Protein AF-A0A0R2EPK4-F1 (afdb_monomer)

Solvent-accessible surface area (backbone atoms only — not comparable to full-atom values): 4059 Å² total; per-residue (Å²): 110,71,68,57,54,51,49,51,51,50,53,58,72,68,42,81,88,41,73,69,55,55,52,50,53,46,52,51,53,51,51,52,39,57,62,54,31,76,76,46,95,67,79,40,58,66,57,43,50,49,52,50,52,52,44,52,52,50,52,49,51,53,53,52,53,53,60,76,73,106

Organism: NCBI:txid1423804

Secondary structure (DSSP, 8-state):
-HHHHHHHHHHHHHS---HHHHHHHHHHHHHHHHHHHTTSSS-SHHHHHHHHHHHHHHHHHHHHHHHHT-

Foldseek 3Di:
DVVVVVVVVVVVVVPDPDPVVLVVVLVVQLVVLVVCLVVDPDDSVVSSVVSNVVSVVVSVVVVVVSVVVD

Mean predicted aligned error: 9.44 Å

pLDDT: mean 75.64, std 13.33, range [50.69, 90.94]

Structure (mmCIF, N/CA/C/O backbone):
data_AF-A0A0R2EPK4-F1
#
_entry.id   AF-A0A0R2EPK4-F1
#
loop_
_atom_site.group_PDB
_atom_site.id
_atom_site.type_symbol
_atom_site.label_atom_id
_atom_site.label_alt_id
_atom_site.label_comp_id
_atom_site.label_asym_id
_atom_site.label_entity_id
_atom_site.label_seq_id
_atom_site.pdbx_PDB_ins_code
_atom_site.Cartn_x
_atom_site.Cartn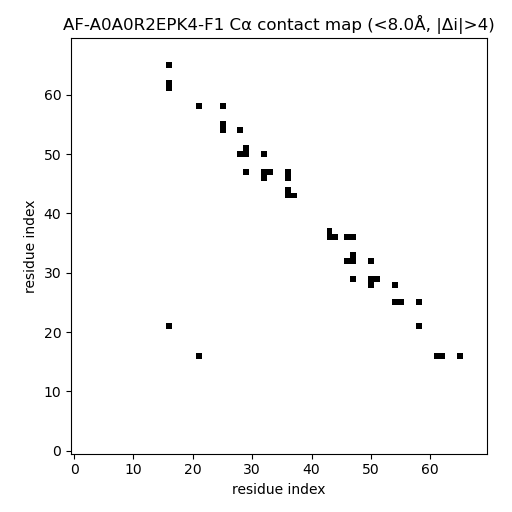_y
_atom_site.Cartn_z
_atom_site.occupancy
_atom_site.B_iso_or_equiv
_atom_site.auth_seq_id
_atom_site.auth_comp_id
_atom_site.auth_asym_id
_atom_site.auth_atom_id
_atom_site.pdbx_PDB_model_num
ATOM 1 N N . MET A 1 1 ? -30.247 -1.818 -5.893 1.00 50.69 1 MET A N 1
ATOM 2 C CA . MET A 1 1 ? -28.781 -2.022 -5.997 1.00 50.69 1 MET A CA 1
ATOM 3 C C . MET A 1 1 ? -27.980 -0.923 -5.293 1.00 50.69 1 MET A C 1
ATOM 5 O O . MET A 1 1 ? -27.165 -1.249 -4.445 1.00 50.69 1 MET A O 1
ATOM 9 N N . PHE A 1 2 ? -28.265 0.363 -5.541 1.00 51.34 2 PHE A N 1
ATOM 10 C CA . PHE A 1 2 ? -27.546 1.495 -4.923 1.00 51.34 2 PHE A CA 1
ATOM 11 C C . PHE A 1 2 ? -27.647 1.560 -3.382 1.00 51.34 2 PHE A C 1
ATOM 13 O O . PHE A 1 2 ? -26.646 1.774 -2.707 1.00 51.34 2 PHE A O 1
ATOM 20 N N . ASN A 1 3 ? -28.826 1.279 -2.809 1.00 58.47 3 ASN A N 1
ATOM 21 C CA . ASN A 1 3 ? -29.001 1.237 -1.348 1.00 58.47 3 ASN A CA 1
ATOM 22 C C . ASN A 1 3 ? -28.226 0.104 -0.669 1.00 58.47 3 ASN A C 1
ATOM 24 O O . ASN A 1 3 ? -27.746 0.293 0.441 1.00 58.47 3 ASN A O 1
ATOM 28 N N . PHE A 1 4 ? -28.062 -1.036 -1.342 1.00 61.12 4 PHE A N 1
ATOM 29 C CA . PHE A 1 4 ? -27.329 -2.178 -0.797 1.00 61.12 4 PHE A CA 1
ATOM 30 C C . PHE A 1 4 ? -25.826 -1.888 -0.742 1.00 61.12 4 PHE A C 1
ATOM 32 O O . PHE A 1 4 ? -25.183 -2.131 0.271 1.00 61.12 4 PHE A O 1
ATOM 39 N N . LEU A 1 5 ? -25.287 -1.274 -1.802 1.00 52.22 5 LEU A N 1
ATOM 40 C CA . LEU A 1 5 ? -23.907 -0.786 -1.843 1.00 52.22 5 LEU A CA 1
ATOM 41 C C . LEU A 1 5 ? -23.658 0.282 -0.775 1.00 52.22 5 LEU A C 1
ATOM 43 O O . LEU A 1 5 ? -22.675 0.207 -0.047 1.00 52.22 5 LEU A O 1
ATOM 47 N N . LYS A 1 6 ? -24.582 1.235 -0.623 1.00 53.47 6 LYS A N 1
ATOM 48 C CA . LYS A 1 6 ? -24.495 2.274 0.407 1.00 53.47 6 LYS A CA 1
ATOM 49 C C . LYS A 1 6 ? -24.510 1.682 1.822 1.00 53.47 6 LYS A C 1
ATOM 51 O O . LYS A 1 6 ? -23.686 2.074 2.638 1.00 53.47 6 LYS A O 1
ATOM 56 N N . GLN A 1 7 ? -25.396 0.726 2.106 1.00 55.41 7 GLN A N 1
ATOM 57 C CA . GLN A 1 7 ? -25.453 0.041 3.405 1.00 55.41 7 GLN A CA 1
ATOM 58 C C . GLN A 1 7 ? -24.238 -0.845 3.663 1.00 55.41 7 GLN A C 1
ATOM 60 O O . GLN A 1 7 ? -23.745 -0.863 4.783 1.00 55.41 7 GLN A O 1
ATOM 65 N N . ALA A 1 8 ? -23.713 -1.527 2.645 1.00 58.50 8 ALA A N 1
ATOM 66 C CA . ALA A 1 8 ? -22.479 -2.294 2.773 1.00 58.50 8 ALA A CA 1
ATOM 67 C C . ALA A 1 8 ? -21.286 -1.384 3.102 1.00 58.50 8 ALA A C 1
ATOM 69 O O . ALA A 1 8 ? -20.490 -1.720 3.971 1.00 58.50 8 ALA A O 1
ATOM 70 N N . ILE A 1 9 ? -21.198 -0.207 2.473 1.00 57.22 9 ILE A N 1
ATOM 71 C CA . ILE A 1 9 ? -20.154 0.788 2.756 1.00 57.22 9 ILE A CA 1
ATOM 72 C C . ILE A 1 9 ? -20.307 1.355 4.174 1.00 57.22 9 ILE A C 1
ATOM 74 O O . ILE A 1 9 ? -19.319 1.441 4.897 1.00 57.22 9 ILE A O 1
ATOM 78 N N . ILE A 1 10 ? -21.529 1.694 4.600 1.00 56.41 10 ILE A N 1
ATOM 79 C CA . ILE A 1 10 ? -21.802 2.208 5.955 1.00 56.41 10 ILE A CA 1
ATOM 80 C C . ILE A 1 10 ? -21.488 1.148 7.019 1.00 56.41 10 ILE A C 1
ATOM 82 O O . ILE A 1 10 ? -20.742 1.430 7.949 1.00 56.41 10 ILE A O 1
ATOM 86 N N . ASN A 1 11 ? -21.953 -0.091 6.845 1.00 56.66 11 ASN A N 1
ATOM 87 C CA . ASN A 1 11 ? -21.660 -1.187 7.773 1.00 56.66 11 ASN A CA 1
ATOM 88 C C . ASN A 1 11 ? -20.168 -1.540 7.803 1.00 56.66 11 ASN A C 1
ATOM 90 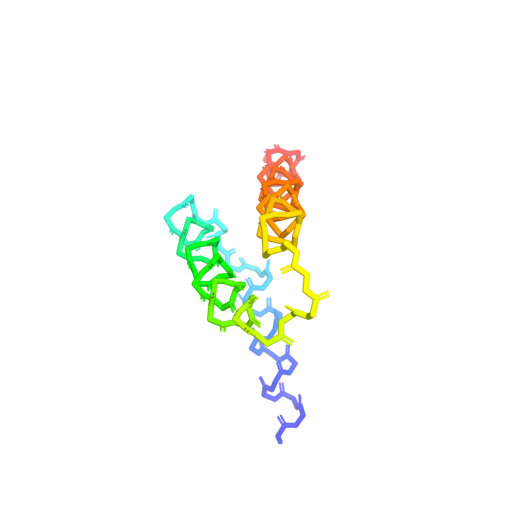O O . ASN A 1 11 ? -19.656 -1.955 8.837 1.00 56.66 11 ASN A O 1
ATOM 94 N N . HIS A 1 12 ? -19.447 -1.373 6.691 1.00 58.28 12 HIS A N 1
ATOM 95 C CA . HIS A 1 12 ? -17.997 -1.553 6.669 1.00 58.28 12 HIS A CA 1
ATOM 96 C C . HIS A 1 12 ? -17.271 -0.431 7.429 1.00 58.28 12 HIS A C 1
ATOM 98 O O . HIS A 1 12 ? -16.308 -0.707 8.144 1.00 58.28 12 HIS A O 1
ATOM 104 N N . LEU A 1 13 ? -17.771 0.807 7.339 1.00 56.78 13 LEU A N 1
ATOM 105 C CA . LEU A 1 13 ? -17.267 1.968 8.083 1.00 56.78 13 LEU A CA 1
ATOM 106 C C . LEU A 1 13 ? -17.578 1.904 9.590 1.00 56.78 13 LEU A C 1
ATOM 108 O O . LEU A 1 13 ? -16.797 2.427 10.383 1.00 56.78 13 LEU A O 1
ATOM 112 N N . GLU A 1 14 ? -18.684 1.270 9.983 1.00 53.62 14 GLU A N 1
ATOM 113 C CA . GLU A 1 14 ? -19.053 1.020 11.387 1.00 53.62 14 GLU A CA 1
ATOM 114 C C . GLU A 1 14 ? -18.447 -0.273 11.953 1.00 53.62 14 GLU A C 1
ATOM 116 O O . GLU A 1 14 ? -18.400 -0.447 13.172 1.00 53.62 14 GLU A O 1
ATOM 121 N N . SER A 1 15 ? -17.951 -1.176 11.097 1.00 56.91 15 SER A N 1
ATOM 122 C CA . SER A 1 15 ? -17.303 -2.403 11.553 1.00 56.91 15 SER A CA 1
ATOM 123 C C . SER A 1 15 ? -16.048 -2.074 12.357 1.00 56.91 15 SER A C 1
ATOM 125 O O . SER A 1 15 ? -15.243 -1.215 11.985 1.00 56.91 15 SER A O 1
ATOM 127 N N . GLU A 1 16 ? -15.873 -2.756 13.489 1.00 59.19 16 GLU A N 1
ATOM 128 C CA . GLU A 1 16 ? -14.695 -2.585 14.321 1.00 59.19 16 GLU A CA 1
ATOM 129 C C . GLU A 1 16 ? -13.440 -2.837 13.487 1.00 59.19 16 GLU A C 1
ATOM 131 O O . GLU A 1 16 ? -13.099 -3.978 13.181 1.00 59.19 16 GLU A O 1
ATOM 136 N N . VAL A 1 17 ? -12.719 -1.765 13.150 1.00 61.97 17 VAL A N 1
ATOM 137 C CA . VAL A 1 17 ? -11.470 -1.891 12.399 1.00 61.97 17 VAL A CA 1
ATOM 138 C C . VAL A 1 17 ? -10.494 -2.747 13.208 1.00 61.97 17 VAL A C 1
ATOM 140 O O . VAL A 1 17 ? -9.934 -2.298 14.211 1.00 61.97 17 VAL A O 1
ATOM 143 N N . ASN A 1 18 ? -10.346 -4.008 12.824 1.00 71.50 18 ASN A N 1
ATOM 144 C CA . ASN A 1 18 ? -9.495 -4.972 13.499 1.00 71.50 18 ASN A CA 1
ATOM 145 C C . ASN A 1 18 ? -8.105 -4.922 12.860 1.00 71.50 18 ASN A C 1
ATOM 147 O O . ASN A 1 18 ? -7.990 -4.894 11.633 1.00 71.50 18 ASN A O 1
ATOM 151 N N . LEU A 1 19 ? -7.052 -4.956 13.680 1.00 71.06 19 LEU A N 1
ATOM 152 C CA . LEU A 1 19 ? -5.661 -4.976 13.221 1.00 71.06 19 LEU A CA 1
ATOM 153 C C . LEU A 1 19 ? -5.431 -6.079 12.175 1.00 71.06 19 LEU A C 1
ATOM 155 O O . LEU A 1 19 ? -4.754 -5.853 11.179 1.00 71.06 19 LEU A O 1
ATOM 159 N N . LYS A 1 20 ? -6.064 -7.247 12.358 1.00 74.56 20 LYS A N 1
ATOM 160 C CA . LYS A 1 20 ? -5.998 -8.359 11.397 1.00 74.56 20 LYS A CA 1
ATOM 161 C C . LYS A 1 20 ? -6.600 -7.994 10.035 1.00 74.56 20 LYS A C 1
ATOM 163 O O . LYS A 1 20 ? -6.013 -8.332 9.016 1.00 74.56 20 LYS A O 1
ATOM 168 N N . GLY A 1 21 ? -7.736 -7.292 10.011 1.00 78.38 21 GLY A N 1
ATOM 169 C CA . GLY A 1 21 ? -8.393 -6.865 8.770 1.00 78.38 21 GLY A CA 1
ATOM 170 C C . GLY A 1 21 ? -7.583 -5.807 8.020 1.00 78.38 21 GLY A C 1
ATOM 171 O O . GLY A 1 21 ? -7.392 -5.918 6.814 1.00 78.38 21 GLY A O 1
ATOM 172 N N . LEU A 1 22 ? -7.019 -4.844 8.750 1.00 81.31 22 LEU A N 1
ATOM 173 C CA . LEU A 1 22 ? -6.089 -3.846 8.212 1.00 81.31 22 LEU A CA 1
ATOM 174 C C . LEU A 1 22 ? -4.851 -4.491 7.568 1.00 81.31 22 LEU A C 1
ATOM 176 O O . LEU A 1 22 ? -4.444 -4.112 6.473 1.00 81.31 22 LEU A O 1
ATOM 180 N N . LEU A 1 23 ? -4.283 -5.506 8.220 1.00 80.75 23 LEU A N 1
ATOM 181 C CA . LEU A 1 23 ? -3.123 -6.240 7.711 1.00 80.75 23 LEU A CA 1
ATOM 182 C C . LEU A 1 23 ? -3.460 -7.002 6.418 1.00 80.75 23 LEU A C 1
ATOM 184 O O . LEU A 1 23 ? -2.663 -7.007 5.483 1.00 80.75 23 LEU A O 1
ATOM 188 N N . VAL A 1 24 ? -4.661 -7.586 6.330 1.00 85.50 24 VAL A N 1
ATOM 189 C CA . VAL A 1 24 ? -5.153 -8.233 5.100 1.00 85.50 24 VAL A CA 1
ATOM 190 C C . VAL A 1 24 ? -5.287 -7.225 3.959 1.00 85.50 24 VAL A C 1
ATOM 192 O O . VAL A 1 24 ? -4.792 -7.502 2.871 1.00 85.50 2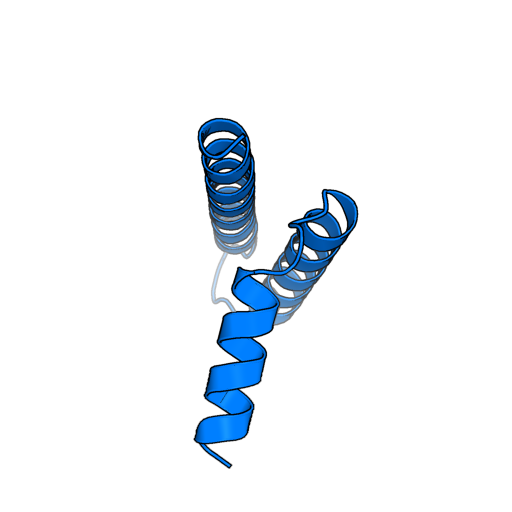4 VAL A O 1
ATOM 195 N N . VAL A 1 25 ? -5.890 -6.056 4.200 1.00 84.38 25 VAL A N 1
ATOM 196 C CA . VAL A 1 25 ? -6.018 -4.996 3.178 1.00 84.38 25 VAL A CA 1
ATOM 197 C C . VAL A 1 25 ? -4.643 -4.587 2.652 1.00 84.38 25 VAL A C 1
ATOM 199 O O . VAL A 1 25 ? -4.419 -4.573 1.447 1.00 84.38 25 VAL A O 1
ATOM 202 N N . TYR A 1 26 ? -3.688 -4.370 3.551 1.00 86.12 26 TYR A N 1
ATOM 203 C CA . TYR A 1 26 ? -2.322 -4.026 3.174 1.00 86.12 26 TYR A CA 1
ATOM 204 C C . TYR A 1 26 ? -1.618 -5.114 2.350 1.00 86.12 26 TYR A C 1
ATOM 206 O O . TYR A 1 26 ? -0.936 -4.805 1.374 1.00 86.12 26 TYR A O 1
ATOM 214 N N . LEU A 1 27 ? -1.790 -6.392 2.700 1.00 86.69 27 LEU A N 1
ATOM 215 C CA . LEU A 1 27 ? -1.220 -7.495 1.921 1.00 86.69 27 LEU A CA 1
ATOM 216 C C . LEU A 1 27 ? -1.848 -7.592 0.527 1.00 86.69 27 LEU A C 1
ATOM 218 O O . LEU A 1 27 ? -1.135 -7.881 -0.436 1.00 86.69 27 LEU A O 1
ATOM 222 N N . VAL A 1 28 ? -3.154 -7.347 0.408 1.00 88.88 28 VAL A N 1
ATOM 223 C CA . VAL A 1 28 ? -3.852 -7.304 -0.883 1.00 88.88 28 VAL A CA 1
ATOM 224 C C . VAL A 1 28 ? -3.312 -6.159 -1.740 1.00 88.88 28 VAL A C 1
ATOM 226 O O . VAL A 1 28 ? -2.893 -6.410 -2.870 1.00 88.88 28 VAL A O 1
ATOM 229 N N . ASP A 1 29 ? -3.221 -4.946 -1.193 1.00 86.19 29 ASP A N 1
ATOM 230 C CA . ASP A 1 29 ? -2.688 -3.777 -1.904 1.00 86.19 29 ASP A CA 1
ATOM 231 C C . ASP A 1 29 ? -1.245 -3.999 -2.372 1.00 86.19 29 ASP A C 1
ATOM 233 O O . ASP A 1 29 ? -0.901 -3.697 -3.517 1.00 86.19 29 ASP A O 1
ATOM 237 N N . LEU A 1 30 ? -0.402 -4.597 -1.524 1.00 88.19 30 LEU A N 1
ATOM 238 C CA . LEU A 1 30 ? 0.983 -4.907 -1.874 1.00 88.19 30 LEU A CA 1
ATOM 239 C C . LEU A 1 30 ? 1.075 -5.941 -3.006 1.00 88.19 30 LEU A C 1
ATOM 241 O O . LEU A 1 30 ? 1.908 -5.802 -3.902 1.00 88.19 30 LEU A O 1
ATOM 245 N N . ASN A 1 31 ? 0.223 -6.969 -2.994 1.00 88.31 31 ASN A N 1
ATOM 246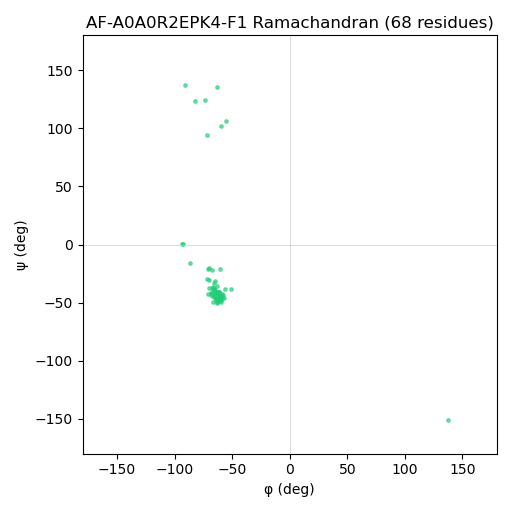 C CA . ASN A 1 31 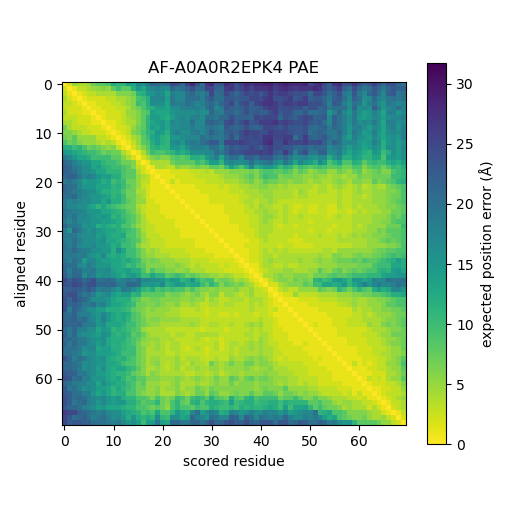? 0.189 -7.978 -4.055 1.00 88.31 31 ASN A CA 1
ATOM 247 C C . ASN A 1 31 ? -0.307 -7.391 -5.379 1.00 88.31 31 ASN A C 1
ATOM 249 O O . ASN A 1 31 ? 0.279 -7.675 -6.424 1.00 88.31 31 ASN A O 1
ATOM 253 N N . ILE A 1 32 ? -1.329 -6.533 -5.343 1.00 88.12 32 ILE A N 1
ATOM 254 C CA . ILE A 1 32 ? -1.807 -5.807 -6.526 1.00 88.12 32 ILE A CA 1
ATOM 255 C C . ILE A 1 32 ? -0.692 -4.910 -7.073 1.00 88.12 32 ILE A C 1
ATOM 257 O O . ILE A 1 32 ? -0.426 -4.924 -8.275 1.00 88.12 32 ILE A O 1
ATOM 261 N N . ALA A 1 33 ? 0.016 -4.183 -6.205 1.00 86.94 33 ALA A N 1
ATOM 262 C CA . ALA A 1 33 ? 1.142 -3.350 -6.610 1.00 86.94 33 ALA A CA 1
ATOM 263 C C . ALA A 1 33 ? 2.254 -4.175 -7.261 1.00 86.94 33 ALA A C 1
ATOM 265 O O . ALA A 1 33 ? 2.722 -3.812 -8.335 1.00 86.94 33 ALA A O 1
ATOM 266 N N . LEU A 1 34 ? 2.645 -5.305 -6.664 1.00 89.12 34 LEU A N 1
ATOM 267 C CA . LEU A 1 34 ? 3.651 -6.207 -7.231 1.00 89.12 34 LEU A CA 1
ATOM 268 C C . LEU A 1 34 ? 3.220 -6.767 -8.590 1.00 89.12 34 LEU A C 1
ATOM 270 O O . LEU A 1 34 ? 4.036 -6.795 -9.513 1.00 89.12 34 LEU A O 1
ATOM 274 N N . PHE A 1 35 ? 1.950 -7.146 -8.732 1.00 88.75 35 PHE A N 1
ATOM 275 C CA . PHE A 1 35 ? 1.382 -7.633 -9.987 1.00 88.75 35 PHE A CA 1
ATOM 276 C C . PHE A 1 35 ? 1.415 -6.563 -11.088 1.00 88.75 35 PHE A C 1
ATOM 278 O O . PHE A 1 35 ? 1.918 -6.815 -12.181 1.00 88.75 35 PHE A O 1
ATOM 285 N N . ILE A 1 36 ? 0.950 -5.346 -10.794 1.00 86.75 36 ILE A N 1
ATOM 286 C CA . ILE A 1 36 ? 0.906 -4.244 -11.770 1.00 86.75 36 ILE A CA 1
ATOM 287 C C . ILE A 1 36 ? 2.313 -3.709 -12.069 1.00 86.75 36 ILE A C 1
ATOM 289 O O . ILE A 1 36 ? 2.585 -3.262 -13.182 1.00 86.75 36 ILE A O 1
ATOM 293 N N . SER A 1 37 ? 3.241 -3.794 -11.112 1.00 86.69 37 SER A N 1
ATOM 294 C CA . SER A 1 37 ? 4.592 -3.235 -11.249 1.00 86.69 37 SER A CA 1
ATOM 295 C C . SER A 1 37 ? 5.401 -3.822 -12.409 1.00 86.69 37 SER A C 1
ATOM 297 O O . SER A 1 37 ? 6.338 -3.182 -12.881 1.00 86.69 37 SER A O 1
ATOM 299 N N . GLN A 1 38 ? 5.035 -5.011 -12.900 1.00 84.81 38 GLN A N 1
ATOM 300 C CA . GLN A 1 38 ? 5.659 -5.630 -14.074 1.00 84.81 38 GLN A CA 1
ATOM 301 C C . GLN A 1 38 ? 5.368 -4.875 -15.379 1.00 84.81 38 GLN A C 1
ATOM 303 O O . GLN A 1 38 ? 6.132 -4.992 -16.331 1.00 84.81 38 GLN A O 1
ATOM 308 N N . TYR A 1 39 ? 4.293 -4.086 -15.413 1.00 86.06 39 TYR A N 1
ATOM 309 C CA . TYR A 1 39 ? 3.877 -3.298 -16.573 1.00 86.06 39 TYR A CA 1
ATOM 310 C C . TYR A 1 39 ? 4.435 -1.868 -16.555 1.00 86.06 39 TYR A C 1
ATOM 312 O O . TYR A 1 39 ? 4.160 -1.086 -17.464 1.00 86.06 39 TYR A O 1
ATOM 320 N N . PHE A 1 40 ? 5.211 -1.499 -15.530 1.00 82.00 40 PHE A N 1
ATOM 321 C CA . PHE A 1 40 ? 5.804 -0.170 -15.432 1.00 82.00 40 PHE A CA 1
ATOM 322 C C . PHE A 1 40 ? 7.087 -0.093 -16.270 1.00 82.00 40 PHE A C 1
ATOM 324 O O . PHE A 1 40 ? 8.025 -0.864 -16.065 1.00 82.00 40 PHE A O 1
ATOM 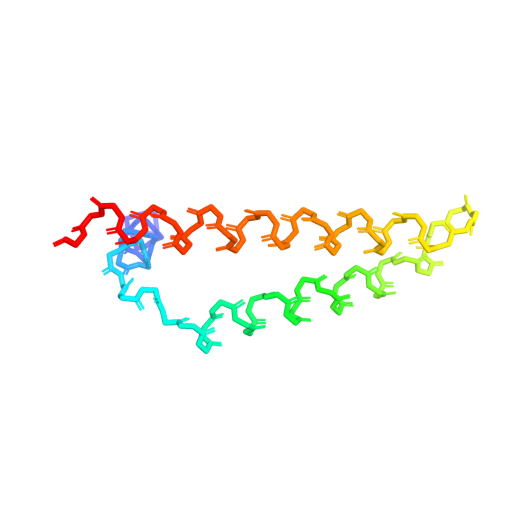331 N N . LEU A 1 41 ? 7.147 0.856 -17.209 1.00 77.12 41 LEU A N 1
ATOM 332 C CA . LEU A 1 41 ? 8.345 1.121 -18.010 1.00 77.12 41 LEU A CA 1
ATOM 333 C C . LEU A 1 41 ? 9.412 1.784 -17.125 1.00 77.12 41 LEU A C 1
ATOM 335 O O . LEU A 1 41 ? 9.405 2.997 -16.927 1.00 77.12 41 LEU A O 1
ATOM 339 N N . GLY A 1 42 ? 10.310 0.979 -16.554 1.00 80.75 42 GLY A N 1
ATOM 340 C CA . GLY A 1 42 ? 11.414 1.445 -15.715 1.00 80.75 42 GLY A CA 1
ATOM 341 C C . GLY A 1 42 ? 11.626 0.584 -14.471 1.00 80.75 42 GLY A C 1
ATOM 342 O O . GLY A 1 42 ? 11.360 -0.616 -14.463 1.00 80.75 42 GLY A O 1
ATOM 343 N N . SER A 1 43 ? 12.137 1.191 -13.398 1.00 81.38 43 SER A N 1
ATOM 344 C CA . SER A 1 43 ? 12.285 0.484 -12.125 1.00 81.38 43 SER A CA 1
ATOM 345 C C . SER A 1 43 ? 10.918 0.303 -11.468 1.00 81.38 43 SER A C 1
ATOM 347 O O . SER A 1 43 ? 10.212 1.272 -11.202 1.00 81.38 43 SER A O 1
ATOM 349 N N . ARG A 1 44 ? 10.565 -0.947 -11.167 1.00 84.25 44 ARG A N 1
ATOM 350 C CA . ARG A 1 44 ? 9.333 -1.315 -10.450 1.00 84.25 44 ARG A CA 1
ATOM 351 C C . ARG A 1 44 ? 9.345 -0.936 -8.965 1.00 84.25 44 ARG A C 1
ATOM 353 O O . ARG A 1 44 ? 8.299 -0.830 -8.332 1.00 84.25 44 ARG A O 1
ATOM 360 N N . TRP A 1 45 ? 10.532 -0.736 -8.397 1.00 86.25 45 TRP A N 1
ATOM 361 C CA . TRP A 1 45 ? 10.715 -0.548 -6.958 1.00 86.25 45 TRP A CA 1
ATOM 362 C C . TRP A 1 45 ? 10.149 0.772 -6.417 1.00 86.25 45 TRP A C 1
ATOM 364 O O . TRP A 1 45 ? 9.462 0.711 -5.402 1.00 86.25 45 TRP A O 1
ATOM 374 N N . PRO A 1 46 ? 10.330 1.939 -7.070 1.00 88.69 46 PRO A N 1
ATOM 375 C CA . PRO A 1 46 ? 9.696 3.188 -6.641 1.00 88.69 46 PRO A CA 1
ATOM 376 C C . PRO A 1 46 ? 8.170 3.099 -6.550 1.00 88.69 46 PRO A C 1
ATOM 378 O O . PRO A 1 46 ? 7.586 3.628 -5.610 1.00 88.69 46 PRO A O 1
ATOM 381 N N . MET A 1 47 ? 7.527 2.389 -7.481 1.00 86.56 47 MET A N 1
ATOM 382 C CA . MET A 1 47 ? 6.079 2.179 -7.454 1.00 86.56 47 MET A CA 1
ATOM 383 C C . MET A 1 47 ? 5.668 1.322 -6.253 1.00 86.56 47 MET A C 1
ATOM 385 O O . MET A 1 47 ? 4.781 1.709 -5.496 1.00 86.56 47 MET A O 1
ATOM 389 N N . VAL A 1 48 ? 6.332 0.181 -6.049 1.00 88.31 48 VAL A N 1
ATOM 390 C CA . VAL A 1 48 ? 6.041 -0.723 -4.925 1.00 88.31 48 VAL A CA 1
ATOM 391 C C . VAL A 1 48 ? 6.275 -0.019 -3.587 1.00 88.31 48 VAL A C 1
ATOM 393 O O . VAL A 1 48 ? 5.432 -0.107 -2.700 1.00 88.31 48 VAL A O 1
ATOM 396 N N . ILE A 1 49 ? 7.372 0.732 -3.456 1.00 89.69 49 ILE A N 1
ATOM 397 C CA . ILE A 1 49 ? 7.683 1.528 -2.260 1.00 89.69 49 ILE A CA 1
ATOM 398 C C . ILE A 1 49 ? 6.636 2.629 -2.050 1.00 89.69 49 ILE A C 1
ATOM 400 O O . ILE A 1 49 ? 6.188 2.834 -0.926 1.00 89.69 49 ILE A O 1
ATOM 404 N N . GLY A 1 50 ? 6.203 3.306 -3.116 1.00 88.69 50 GLY A N 1
ATOM 405 C CA . GLY A 1 50 ? 5.152 4.319 -3.050 1.00 88.69 50 GLY A CA 1
ATOM 406 C C . GLY A 1 50 ? 3.837 3.752 -2.519 1.00 88.69 50 GLY A C 1
ATOM 407 O O . GLY A 1 50 ? 3.280 4.293 -1.566 1.00 88.69 50 GLY A O 1
ATOM 408 N N . VAL A 1 51 ? 3.378 2.623 -3.069 1.00 87.75 51 VAL A N 1
ATOM 409 C CA . VAL A 1 51 ? 2.161 1.951 -2.582 1.00 87.75 51 VAL A CA 1
ATOM 410 C C . VAL A 1 51 ? 2.330 1.494 -1.135 1.00 87.75 51 VAL A C 1
ATOM 412 O O . VAL A 1 51 ? 1.428 1.684 -0.326 1.00 87.75 51 VAL A O 1
ATOM 415 N N . HIS A 1 52 ? 3.497 0.960 -0.779 1.00 89.38 52 HIS A N 1
ATOM 416 C CA . HIS A 1 52 ? 3.800 0.524 0.581 1.00 89.38 52 HIS A CA 1
ATOM 417 C C . HIS A 1 52 ? 3.695 1.666 1.597 1.00 89.38 52 HIS A C 1
ATOM 419 O O . HIS A 1 52 ? 3.041 1.522 2.628 1.00 89.38 52 HIS A O 1
ATOM 425 N N . LEU A 1 53 ? 4.297 2.819 1.293 1.00 90.94 53 LEU A N 1
ATOM 426 C CA . LEU A 1 53 ? 4.234 4.000 2.152 1.00 90.94 53 LEU A CA 1
ATOM 427 C C . LEU A 1 53 ? 2.803 4.526 2.264 1.00 90.94 53 LEU A C 1
ATOM 429 O O . LEU A 1 53 ? 2.338 4.762 3.374 1.00 90.94 53 LEU A O 1
ATOM 433 N N . VAL A 1 54 ? 2.083 4.659 1.146 1.00 88.06 54 VAL A N 1
ATOM 434 C CA . VAL A 1 54 ? 0.683 5.118 1.142 1.00 88.06 54 VAL A CA 1
ATOM 435 C C . VAL A 1 54 ? -0.204 4.184 1.964 1.00 88.06 54 VAL A C 1
ATOM 437 O O . VAL A 1 54 ? -0.995 4.659 2.777 1.00 88.06 54 VAL A O 1
ATOM 440 N N . ALA A 1 55 ? -0.039 2.870 1.812 1.00 86.44 55 ALA A N 1
ATOM 441 C CA . ALA A 1 55 ? -0.792 1.889 2.577 1.00 86.44 55 ALA A CA 1
ATOM 442 C C . ALA A 1 55 ? -0.458 1.969 4.075 1.00 86.44 55 ALA A C 1
ATOM 444 O O . ALA A 1 55 ? -1.372 2.009 4.893 1.00 86.44 55 ALA A O 1
ATOM 445 N N . LEU A 1 56 ? 0.820 2.092 4.458 1.00 86.19 56 LEU A N 1
ATOM 446 C CA . LEU A 1 56 ? 1.219 2.283 5.860 1.00 86.19 56 LEU A CA 1
ATOM 447 C C . LEU A 1 56 ? 0.659 3.581 6.460 1.00 86.19 56 LEU A C 1
ATOM 449 O O . LEU A 1 56 ? 0.154 3.559 7.582 1.00 86.19 56 LEU A O 1
ATOM 453 N N . PHE A 1 57 ? 0.692 4.695 5.722 1.00 86.25 57 PHE A N 1
ATOM 454 C CA . PHE A 1 57 ? 0.091 5.959 6.160 1.00 86.25 57 PHE A CA 1
ATOM 455 C C . PHE A 1 57 ? -1.431 5.852 6.294 1.00 86.25 57 PHE A C 1
ATOM 457 O O . PHE A 1 57 ? -1.991 6.348 7.272 1.00 86.25 57 PHE A O 1
ATOM 464 N N . GLY A 1 58 ? -2.098 5.175 5.358 1.00 82.81 58 GLY A N 1
ATOM 465 C CA . GLY A 1 58 ? -3.533 4.902 5.423 1.00 82.81 58 GLY A CA 1
ATOM 466 C C . GLY A 1 58 ? -3.896 4.052 6.639 1.00 82.81 58 GLY A C 1
ATOM 467 O O . GLY A 1 58 ? -4.771 4.430 7.417 1.00 82.81 58 GLY A O 1
ATOM 468 N N . LEU A 1 59 ? -3.168 2.955 6.867 1.00 83.62 59 LEU A N 1
ATOM 469 C CA . LEU A 1 59 ? -3.327 2.100 8.045 1.00 83.62 59 LEU A CA 1
ATOM 470 C C . LEU A 1 59 ? -3.112 2.872 9.348 1.00 83.62 59 LEU A C 1
ATOM 472 O O . LEU A 1 59 ? -3.921 2.752 10.270 1.00 83.62 59 LEU A O 1
ATOM 476 N N . TYR A 1 60 ? -2.052 3.678 9.419 1.00 82.06 60 TYR A N 1
ATOM 477 C CA . TYR A 1 60 ? -1.770 4.531 10.569 1.00 82.06 60 TYR A CA 1
ATOM 478 C C . TYR A 1 60 ? -2.895 5.539 10.808 1.00 82.06 60 TYR A C 1
ATOM 480 O O . TYR A 1 60 ? -3.369 5.667 11.933 1.00 82.06 60 TYR A O 1
ATOM 488 N N . GLY A 1 61 ? -3.376 6.207 9.757 1.00 81.06 61 GLY A N 1
ATOM 489 C CA . GLY A 1 61 ? -4.481 7.159 9.842 1.00 81.06 61 GLY A CA 1
ATOM 490 C C . GLY A 1 61 ? -5.767 6.514 10.355 1.00 81.06 61 GLY A C 1
ATOM 491 O O . GLY A 1 61 ? -6.416 7.058 11.248 1.00 81.06 61 GLY A O 1
ATOM 492 N N . VAL A 1 62 ? -6.110 5.324 9.857 1.00 78.56 62 VAL A N 1
ATOM 493 C CA . VAL A 1 62 ? -7.283 4.575 10.327 1.00 78.56 62 VAL A CA 1
ATOM 494 C C . VAL A 1 62 ? -7.105 4.133 11.783 1.00 78.56 62 VAL A C 1
ATOM 496 O O . VAL A 1 62 ? -8.019 4.304 12.592 1.00 78.56 62 VAL A O 1
ATOM 499 N N . TYR A 1 63 ? -5.933 3.607 12.145 1.00 77.31 63 TYR A N 1
ATOM 500 C CA . TYR A 1 63 ? -5.635 3.178 13.511 1.00 77.31 63 TYR A CA 1
ATOM 501 C C . TYR A 1 63 ? -5.678 4.347 14.507 1.00 77.31 63 TYR A C 1
ATOM 503 O O . TYR A 1 63 ? -6.342 4.255 15.540 1.00 77.31 63 TYR A O 1
ATOM 511 N N . HIS A 1 64 ? -5.040 5.471 14.175 1.00 77.56 64 HIS A N 1
ATOM 512 C CA . HIS A 1 64 ? -5.013 6.679 14.998 1.00 77.56 64 HIS A CA 1
ATOM 513 C C . HIS A 1 64 ? -6.409 7.297 15.153 1.00 77.56 64 HIS A C 1
ATOM 515 O O . HIS A 1 64 ? -6.812 7.660 16.254 1.00 77.56 64 HIS A O 1
ATOM 521 N N . ASN A 1 65 ? -7.192 7.378 14.073 1.00 75.69 65 ASN A N 1
ATOM 522 C CA . ASN A 1 65 ? -8.566 7.884 14.130 1.00 75.69 65 ASN A CA 1
ATOM 523 C C . ASN A 1 65 ? -9.461 6.989 15.006 1.00 75.69 65 ASN A C 1
ATOM 525 O O . ASN A 1 65 ? -10.293 7.487 15.760 1.00 75.69 65 ASN A O 1
ATOM 529 N N . LYS A 1 66 ? -9.246 5.667 14.986 1.00 68.38 66 LYS A N 1
ATOM 530 C CA . LYS A 1 66 ? -9.944 4.750 15.896 1.00 68.38 66 LYS A CA 1
ATOM 531 C C . LYS A 1 66 ? -9.560 4.978 17.360 1.00 68.38 66 LYS A C 1
ATOM 533 O O . LYS A 1 66 ? -10.432 4.895 18.218 1.00 68.38 66 LYS A O 1
ATOM 538 N N . GLN A 1 67 ? -8.290 5.264 17.654 1.00 63.56 67 GLN A N 1
ATOM 539 C CA . GLN A 1 67 ? -7.858 5.565 19.023 1.00 63.5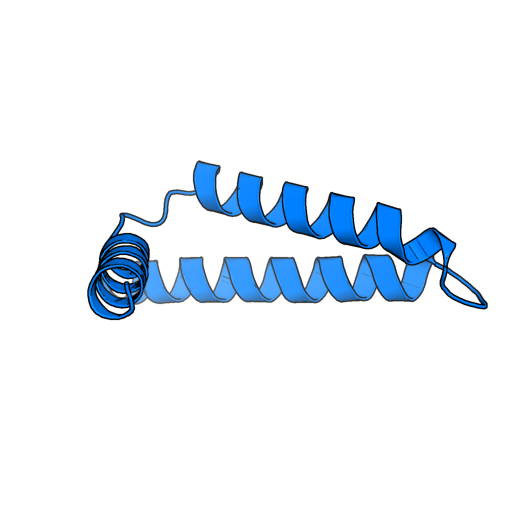6 67 GLN A CA 1
ATOM 540 C C . GLN A 1 67 ? -8.436 6.880 19.555 1.00 63.56 67 GLN A C 1
ATOM 542 O O . GLN A 1 67 ? -8.795 6.934 20.721 1.00 63.56 67 GLN A O 1
ATOM 547 N N . LEU A 1 68 ? -8.584 7.905 18.710 1.00 59.78 68 LEU A N 1
ATOM 548 C CA . LEU A 1 68 ? -9.194 9.185 19.099 1.00 59.78 68 LEU A CA 1
ATOM 549 C C . LEU A 1 68 ? -10.708 9.108 19.348 1.00 59.78 68 LEU A C 1
ATOM 551 O O . LEU A 1 68 ? -11.271 10.003 19.969 1.00 59.78 68 LEU A O 1
ATOM 555 N N . LYS A 1 69 ? -11.376 8.078 18.817 1.00 57.09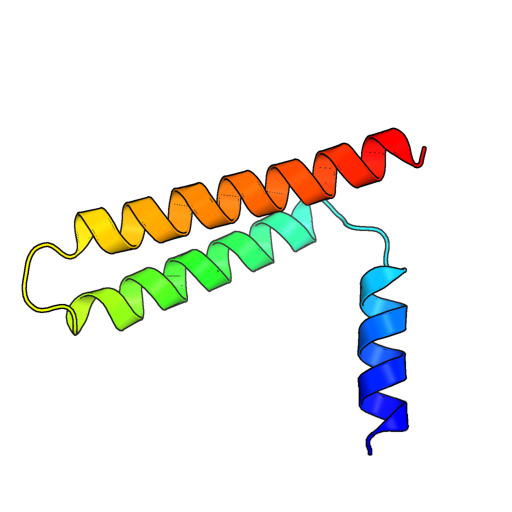 69 LYS A N 1
ATOM 556 C CA . LYS A 1 69 ? -12.816 7.838 18.999 1.00 57.09 69 LYS A CA 1
ATOM 557 C C . LYS A 1 69 ? -13.136 6.901 20.171 1.00 57.09 69 LYS A C 1
ATOM 559 O O . LYS A 1 69 ? -14.308 6.588 20.370 1.00 57.09 69 LYS A O 1
ATOM 564 N N . LYS A 1 70 ? -12.116 6.415 20.883 1.00 50.97 70 LYS A N 1
ATOM 565 C CA . LYS A 1 70 ? -12.245 5.607 22.100 1.00 50.97 70 LYS A CA 1
ATOM 566 C C .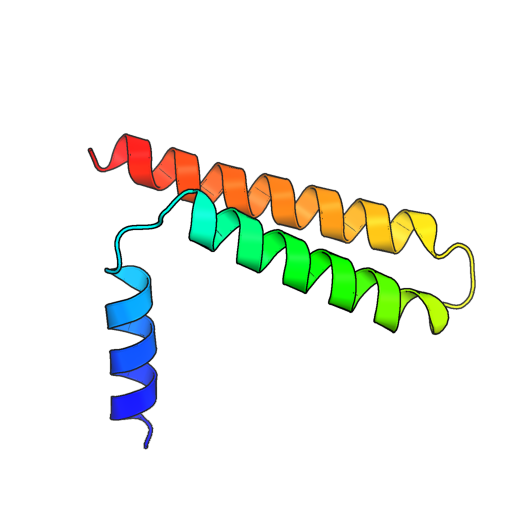 LYS A 1 70 ? -12.230 6.504 23.328 1.00 50.97 70 LYS A C 1
ATOM 568 O O . LYS A 1 70 ? -12.947 6.145 24.283 1.00 50.97 70 LYS A O 1
#

Sequence (70 aa):
MFNFLKQAIINHLESEVNLKGLLVVYLVDLNIALFISQYFLGSRWPMVIGVHLVALFGLYGVYHNKQLKK

Radius of gyration: 15.25 Å; Cα contacts (8 Å, |Δi|>4): 22; chains: 1; bounding box: 41×18×40 Å